Protein AF-A0A822ZPL6-F1 (afdb_monomer_lite)

Organism: Nelumbo nucifera (NCBI:txid4432)

pLDDT: mean 71.84, std 10.38, range [46.0, 88.81]

Radius of gyration: 18.75 Å; chains: 1; bounding box: 36×21×56 Å

Foldseek 3Di:
DEDEDDPPDDPVVVVVVCVVVVHHHDDQQDDDPNHGPDDDPCPPVNVVVLVVVLVVVLVVCVVPDDDPVVSVVVSVVSVVVSVVVVVVVDPDDVVVVVVVVVD

Secondary structure (DSSP, 8-state):
-EE---TTS-HHHHHHHHHHHT-EEPPTT-EETTEESS--S-HHHHHHHHHHHHHHHHHHHHTS---HHHHHHHHHHHHHHHHHHHHHHS---HHHHHHHTT-

Sequence (103 aa):
MSIFFSNNTHRRIRIRIASKFGVSFMKRGDKYLGGPLFLGRAKTVEWNYLVDRLKMRLSNWKKKTLSHVGRSVFITTTLQALPQYIMQTYLLLATICNELNNV

Structure (mmCIF, N/CA/C/O backbone):
data_AF-A0A822ZPL6-F1
#
_entry.id   AF-A0A822ZPL6-F1
#
loop_
_atom_site.group_PDB
_atom_site.id
_atom_site.type_symbol
_atom_site.label_atom_id
_atom_site.label_alt_id
_atom_site.label_comp_id
_atom_site.label_asym_id
_atom_site.label_entity_id
_atom_site.label_seq_id
_atom_site.pdbx_PDB_ins_code
_atom_site.Cartn_x
_atom_site.Cartn_y
_atom_site.Cartn_z
_atom_site.occupancy
_atom_site.B_iso_or_equiv
_atom_site.auth_seq_id
_atom_site.auth_comp_id
_atom_site.auth_asym_id
_atom_site.auth_atom_id
_atom_site.pdbx_PDB_model_num
ATOM 1 N N . MET A 1 1 ? -7.533 -1.392 -20.929 1.00 58.72 1 MET A N 1
ATOM 2 C CA . MET A 1 1 ? -6.598 -2.531 -20.868 1.00 58.72 1 MET A CA 1
ATOM 3 C C . MET A 1 1 ? -5.204 -2.009 -21.126 1.00 58.72 1 MET A C 1
ATOM 5 O O . MET A 1 1 ? -5.009 -1.328 -22.127 1.00 58.72 1 MET A O 1
ATOM 9 N N . SER A 1 2 ? -4.283 -2.274 -20.207 1.00 71.62 2 SER A N 1
ATOM 10 C CA . SER A 1 2 ? -2.954 -1.663 -20.197 1.00 71.62 2 SER A CA 1
ATOM 11 C C . SER A 1 2 ? -1.903 -2.760 -20.082 1.00 71.62 2 SER A C 1
ATOM 13 O O . SER A 1 2 ? -2.125 -3.737 -19.370 1.00 71.62 2 SER A O 1
ATOM 15 N N . ILE A 1 3 ? -0.773 -2.617 -20.773 1.00 78.88 3 ILE A N 1
ATOM 16 C CA . ILE A 1 3 ? 0.292 -3.627 -20.783 1.00 78.88 3 ILE A CA 1
ATOM 17 C C . ILE A 1 3 ? 1.567 -3.075 -20.144 1.00 78.88 3 ILE A C 1
ATOM 19 O O . ILE A 1 3 ? 1.934 -1.911 -20.342 1.00 78.88 3 ILE A O 1
ATOM 23 N N . PHE A 1 4 ? 2.259 -3.916 -19.382 1.00 79.12 4 PHE A N 1
ATOM 24 C CA . PHE A 1 4 ? 3.533 -3.575 -18.766 1.00 79.12 4 PHE A CA 1
ATOM 25 C C . PHE A 1 4 ? 4.673 -4.371 -19.388 1.00 79.12 4 PHE A C 1
ATOM 27 O O . PHE A 1 4 ? 4.542 -5.560 -19.666 1.00 79.12 4 PHE A O 1
ATOM 34 N N . PHE A 1 5 ? 5.814 -3.711 -19.570 1.00 79.19 5 PHE A N 1
ATOM 35 C CA . PHE A 1 5 ? 7.019 -4.322 -20.117 1.00 79.19 5 PHE A CA 1
ATOM 36 C C . PHE A 1 5 ? 8.185 -4.150 -19.148 1.00 79.19 5 PHE A C 1
ATOM 38 O O . PHE A 1 5 ? 8.445 -3.040 -18.674 1.00 79.19 5 PHE A O 1
ATOM 45 N N . SER A 1 6 ? 8.941 -5.229 -18.932 1.00 77.44 6 SER A N 1
ATOM 46 C CA . SER A 1 6 ? 10.210 -5.190 -18.197 1.00 77.44 6 SER A CA 1
ATOM 47 C C . SER A 1 6 ? 11.187 -4.200 -18.838 1.00 77.44 6 SER A C 1
ATOM 49 O O . SER A 1 6 ? 11.194 -4.035 -20.063 1.00 77.44 6 SER A O 1
ATOM 51 N N . ASN A 1 7 ? 12.049 -3.578 -18.022 1.00 72.25 7 ASN A N 1
ATOM 52 C CA . ASN A 1 7 ? 13.057 -2.612 -18.473 1.00 72.25 7 ASN A CA 1
ATOM 53 C C . ASN A 1 7 ? 13.964 -3.150 -19.582 1.00 72.25 7 ASN A C 1
ATOM 55 O O . ASN A 1 7 ? 14.385 -2.366 -20.425 1.00 72.25 7 ASN A O 1
ATOM 59 N N . ASN A 1 8 ? 14.181 -4.464 -19.627 1.00 80.75 8 ASN A N 1
ATOM 60 C CA . ASN A 1 8 ? 15.041 -5.107 -20.617 1.00 80.75 8 ASN A CA 1
ATOM 61 C C . ASN A 1 8 ? 14.413 -5.214 -22.025 1.00 80.75 8 ASN A C 1
ATOM 63 O O . ASN A 1 8 ? 15.048 -5.656 -22.974 1.00 80.75 8 ASN A O 1
ATOM 67 N N . THR A 1 9 ? 13.147 -4.824 -22.196 1.00 82.94 9 THR A N 1
ATOM 68 C CA . THR A 1 9 ? 12.473 -4.938 -23.499 1.00 82.94 9 THR A CA 1
ATOM 69 C C . THR A 1 9 ? 12.768 -3.709 -24.359 1.00 82.94 9 THR A C 1
ATOM 71 O O . THR A 1 9 ? 12.473 -2.586 -23.941 1.00 82.94 9 THR A O 1
ATOM 74 N N . HIS A 1 10 ? 13.281 -3.891 -25.579 1.00 83.25 10 HIS A N 1
ATOM 75 C CA . HIS A 1 10 ? 13.581 -2.782 -26.492 1.00 83.25 10 HIS A CA 1
ATOM 76 C C . HIS A 1 10 ? 12.306 -2.029 -26.920 1.00 83.25 10 HIS A C 1
ATOM 78 O O . HIS A 1 10 ? 11.277 -2.645 -27.211 1.00 83.25 10 HIS A O 1
ATOM 84 N N . ARG A 1 11 ? 12.359 -0.691 -27.008 1.00 83.44 11 ARG A N 1
ATOM 85 C CA . ARG A 1 11 ? 11.177 0.168 -27.262 1.00 83.44 11 ARG A CA 1
ATOM 86 C C . ARG A 1 11 ? 10.403 -0.220 -28.526 1.00 83.44 11 ARG A C 1
ATOM 88 O O . ARG A 1 11 ? 9.177 -0.226 -28.511 1.00 83.44 11 ARG A O 1
ATOM 95 N N . ARG A 1 12 ? 11.114 -0.610 -29.589 1.00 85.31 12 ARG A N 1
ATOM 96 C CA . ARG A 1 12 ? 10.513 -1.066 -30.858 1.00 85.31 12 ARG A CA 1
ATOM 97 C C . ARG A 1 12 ? 9.601 -2.286 -30.667 1.00 85.31 12 ARG A C 1
ATOM 99 O O . ARG A 1 12 ? 8.508 -2.324 -31.217 1.00 85.31 12 ARG A O 1
ATOM 106 N N . ILE A 1 13 ? 10.016 -3.244 -29.836 1.00 85.19 13 ILE A N 1
ATOM 107 C CA . ILE A 1 13 ? 9.241 -4.456 -29.536 1.00 85.19 13 ILE A CA 1
ATOM 108 C C . ILE A 1 13 ? 8.008 -4.102 -28.701 1.00 85.19 13 ILE A C 1
ATOM 110 O O . ILE A 1 13 ? 6.914 -4.577 -28.996 1.00 85.19 13 ILE A O 1
ATOM 114 N N . ARG A 1 14 ? 8.160 -3.210 -27.713 1.00 85.81 14 ARG A N 1
ATOM 115 C CA . ARG A 1 14 ? 7.043 -2.746 -26.874 1.00 85.81 14 ARG A CA 1
ATOM 116 C C . ARG A 1 14 ? 5.939 -2.090 -27.701 1.00 85.81 14 ARG A C 1
ATOM 118 O O . ARG A 1 14 ? 4.772 -2.407 -27.507 1.00 85.81 14 ARG A O 1
ATOM 125 N N . ILE A 1 15 ? 6.315 -1.217 -28.639 1.00 85.44 15 ILE A N 1
ATOM 126 C CA . ILE A 1 15 ? 5.370 -0.546 -29.545 1.00 85.44 15 ILE A CA 1
ATOM 127 C C . ILE A 1 15 ? 4.694 -1.564 -30.462 1.00 85.44 15 ILE A C 1
ATOM 129 O O . ILE A 1 15 ? 3.476 -1.538 -30.574 1.00 85.44 15 ILE A O 1
ATOM 133 N N . ARG A 1 16 ? 5.454 -2.499 -31.049 1.00 88.81 16 ARG A N 1
ATOM 134 C CA . ARG A 1 16 ? 4.901 -3.538 -31.934 1.00 88.81 16 ARG A CA 1
ATOM 135 C C . ARG A 1 16 ? 3.880 -4.433 -31.230 1.00 88.81 16 ARG A C 1
ATOM 137 O O . ARG A 1 16 ? 2.884 -4.824 -31.826 1.00 88.81 16 ARG A O 1
ATOM 144 N N . ILE A 1 17 ? 4.140 -4.790 -29.975 1.00 86.25 17 ILE A N 1
ATOM 145 C CA . ILE A 1 17 ? 3.222 -5.610 -29.178 1.00 86.25 17 ILE A CA 1
ATOM 146 C C . ILE A 1 17 ? 1.996 -4.778 -28.787 1.00 86.25 17 ILE A C 1
ATOM 148 O O . ILE A 1 17 ? 0.874 -5.222 -29.006 1.00 86.25 17 ILE A O 1
ATOM 152 N N . ALA A 1 18 ? 2.189 -3.557 -28.281 1.00 86.81 18 ALA A N 1
ATOM 153 C CA . ALA A 1 18 ? 1.087 -2.675 -27.902 1.00 86.81 18 ALA A CA 1
ATOM 154 C C . ALA A 1 18 ? 0.152 -2.365 -29.084 1.00 86.81 18 ALA A C 1
ATOM 156 O O . ALA A 1 18 ? -1.064 -2.415 -28.919 1.00 86.81 18 ALA A O 1
ATOM 157 N N . SER A 1 19 ? 0.701 -2.127 -30.283 1.00 85.94 19 SER A N 1
ATOM 158 C CA . SER A 1 19 ? -0.092 -1.878 -31.491 1.00 85.94 19 SER A CA 1
ATOM 159 C C . SER A 1 19 ? -0.847 -3.119 -31.961 1.00 85.94 19 SER A C 1
ATOM 161 O O . SER A 1 19 ? -1.996 -3.003 -32.370 1.00 85.94 19 SER A O 1
ATOM 163 N N . LYS A 1 20 ? -0.245 -4.312 -31.856 1.00 88.06 20 LYS A N 1
ATOM 164 C CA . LYS A 1 20 ? -0.902 -5.577 -32.223 1.00 88.06 20 LYS A CA 1
ATOM 165 C C . LYS A 1 20 ? -2.083 -5.912 -31.307 1.00 88.06 20 LYS A C 1
ATOM 167 O O . LYS A 1 20 ? -3.056 -6.493 -31.768 1.00 88.06 20 LYS A O 1
ATOM 172 N N . PHE A 1 21 ? -1.991 -5.551 -30.028 1.00 83.75 21 PHE A N 1
AT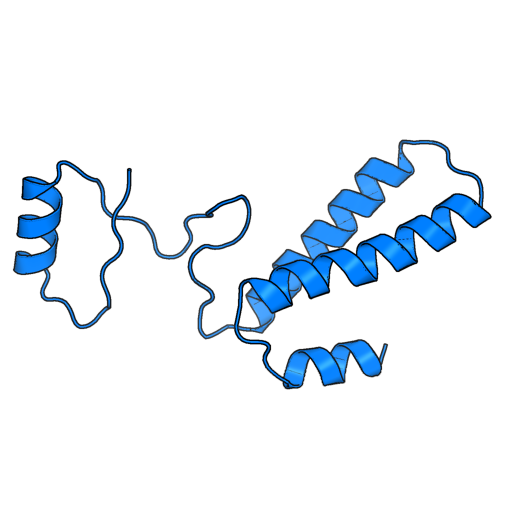OM 173 C CA . PHE A 1 21 ? -3.049 -5.789 -29.042 1.00 83.75 21 PHE A CA 1
ATOM 174 C C . PHE A 1 21 ? -3.996 -4.591 -28.844 1.00 83.75 21 PHE A C 1
ATOM 176 O O . PHE A 1 21 ? -4.989 -4.731 -28.139 1.00 83.75 21 PHE A O 1
ATOM 183 N N . GLY A 1 22 ? -3.715 -3.425 -29.438 1.00 82.81 22 GLY A N 1
ATOM 184 C CA . GLY A 1 22 ? -4.539 -2.217 -29.291 1.00 82.81 22 GLY A CA 1
ATOM 185 C C . GLY A 1 22 ? -4.595 -1.663 -27.860 1.00 82.81 22 GLY A C 1
ATOM 186 O O . GLY A 1 22 ? -5.586 -1.049 -27.472 1.00 82.81 22 GLY A O 1
ATOM 187 N N . VAL A 1 23 ? -3.559 -1.901 -27.050 1.00 84.38 23 VAL A N 1
ATOM 188 C CA . VAL A 1 23 ? -3.528 -1.559 -25.615 1.00 84.38 23 VAL A CA 1
ATOM 189 C C . VAL A 1 23 ? -2.553 -0.425 -25.313 1.00 84.38 23 VAL A C 1
ATOM 191 O O . VAL A 1 23 ? -1.517 -0.280 -25.963 1.00 84.38 23 VAL A O 1
ATOM 194 N N . SER A 1 24 ? -2.859 0.371 -24.289 1.00 79.75 24 SER A N 1
ATOM 195 C CA . SER A 1 24 ? -1.989 1.456 -23.831 1.00 79.75 24 SER A CA 1
ATOM 196 C C . SER A 1 24 ? -0.874 0.951 -22.906 1.00 79.75 24 SER A C 1
ATOM 198 O O . SER A 1 24 ? -0.960 -0.117 -22.294 1.00 79.75 24 SER A O 1
ATOM 200 N N . PHE A 1 25 ? 0.211 1.722 -22.798 1.00 76.69 25 PHE A N 1
ATOM 201 C CA . PHE A 1 25 ? 1.291 1.415 -21.861 1.00 76.69 25 PHE A CA 1
ATOM 202 C C . PHE A 1 25 ? 0.859 1.711 -20.428 1.00 76.69 25 PHE A C 1
ATOM 204 O O . PHE A 1 25 ? 0.406 2.816 -20.128 1.00 76.69 25 PHE A O 1
ATOM 211 N N . MET A 1 26 ? 1.059 0.740 -19.542 1.00 72.12 26 MET A N 1
ATOM 212 C CA . MET A 1 26 ? 0.790 0.906 -18.121 1.00 72.12 26 MET A CA 1
ATOM 213 C C . MET A 1 26 ? 1.929 1.676 -17.442 1.00 72.12 26 MET A C 1
ATOM 215 O O . MET A 1 26 ? 3.112 1.398 -17.684 1.00 72.12 26 MET A O 1
ATOM 219 N N . LYS A 1 27 ? 1.592 2.656 -16.598 1.00 68.69 27 LYS A N 1
ATOM 220 C CA . LYS A 1 27 ? 2.587 3.417 -15.833 1.00 68.69 27 LYS A CA 1
ATOM 221 C C . LYS A 1 27 ? 3.053 2.588 -14.637 1.00 68.69 27 LYS A C 1
ATOM 223 O O . LYS A 1 27 ? 2.312 1.793 -14.067 1.00 68.69 27 LYS A O 1
ATOM 228 N N . ARG A 1 28 ? 4.298 2.815 -14.210 1.00 60.66 28 ARG A N 1
ATOM 229 C CA . ARG A 1 28 ? 4.962 2.077 -13.117 1.00 60.66 28 ARG A CA 1
ATOM 230 C C . ARG A 1 28 ? 4.327 2.307 -11.723 1.00 60.66 28 ARG A C 1
ATOM 232 O O . ARG A 1 28 ? 4.834 1.775 -10.749 1.00 60.66 28 ARG A O 1
ATOM 239 N N . GLY A 1 29 ? 3.241 3.082 -11.631 1.00 61.06 29 GLY A N 1
ATOM 240 C CA . GLY A 1 29 ? 2.471 3.347 -10.409 1.00 61.06 29 GLY A CA 1
ATOM 241 C C . GLY A 1 29 ? 0.968 3.086 -10.552 1.00 61.06 29 GLY A C 1
ATOM 242 O O . GLY A 1 29 ? 0.194 3.527 -9.703 1.00 61.06 29 GLY A O 1
ATOM 243 N N . ASP A 1 30 ? 0.541 2.408 -11.620 1.00 64.12 30 ASP A N 1
ATOM 244 C CA . ASP A 1 30 ? -0.871 2.084 -11.799 1.00 64.12 30 ASP A CA 1
ATOM 245 C C . ASP A 1 30 ? -1.316 1.043 -10.761 1.00 64.12 30 ASP A C 1
ATOM 247 O O . ASP A 1 30 ? -0.607 0.082 -10.439 1.00 64.12 30 ASP A O 1
ATOM 251 N N . LYS A 1 31 ? -2.503 1.277 -10.197 1.00 63.00 31 LYS A N 1
ATOM 252 C CA . LYS A 1 31 ? -3.094 0.425 -9.167 1.00 63.00 31 LYS A CA 1
ATOM 253 C C . LYS A 1 31 ? -3.903 -0.690 -9.817 1.00 63.00 31 LYS A C 1
ATOM 255 O O . LYS A 1 31 ? -4.707 -0.427 -10.708 1.00 63.00 31 LYS A O 1
ATOM 260 N N . TYR A 1 32 ? -3.759 -1.907 -9.315 1.00 65.62 32 TYR A N 1
ATOM 261 C CA . TYR A 1 32 ? -4.603 -3.043 -9.664 1.00 65.62 32 TYR A CA 1
ATOM 262 C C . TYR A 1 32 ? -5.316 -3.563 -8.427 1.00 65.62 32 TYR A C 1
ATOM 264 O O . TYR A 1 32 ? -4.717 -3.684 -7.359 1.00 65.62 32 TYR A O 1
ATOM 272 N N . LEU A 1 33 ? -6.628 -3.787 -8.552 1.00 63.69 33 LEU A N 1
ATOM 273 C CA . LEU A 1 33 ? -7.502 -4.193 -7.441 1.00 63.69 33 LEU A CA 1
ATOM 274 C C . LEU A 1 33 ? -7.353 -3.291 -6.194 1.00 63.69 33 LEU A C 1
ATOM 276 O O . LEU A 1 33 ? -7.462 -3.720 -5.047 1.00 63.69 33 LEU A O 1
ATOM 280 N N . GLY A 1 34 ? -7.080 -2.003 -6.423 1.00 61.84 34 GLY A N 1
ATOM 281 C CA . GLY A 1 34 ? -6.937 -0.989 -5.383 1.00 61.84 34 GLY A CA 1
ATOM 282 C C . GLY A 1 34 ? -5.559 -0.892 -4.721 1.00 61.84 34 GLY A C 1
ATOM 283 O O . GLY A 1 34 ? -5.369 0.080 -3.992 1.00 61.84 34 GLY A O 1
ATOM 284 N N . GLY A 1 35 ? -4.615 -1.807 -4.978 1.00 63.47 35 GLY A N 1
ATOM 285 C CA . GLY A 1 35 ? -3.214 -1.751 -4.517 1.00 63.47 35 GLY A CA 1
ATOM 286 C C . GLY A 1 35 ? -2.231 -1.425 -5.654 1.00 63.47 35 GLY A C 1
ATOM 287 O O . GLY A 1 35 ? -2.621 -1.512 -6.815 1.00 63.47 35 GLY A O 1
ATOM 288 N N . PRO A 1 36 ? -0.986 -0.999 -5.377 1.00 64.31 36 PRO A N 1
ATOM 289 C CA . PRO A 1 36 ? 0.017 -0.787 -6.429 1.00 64.31 36 PRO A CA 1
ATOM 290 C C . PRO A 1 36 ? 0.302 -2.106 -7.170 1.00 64.31 36 PRO A C 1
ATOM 292 O O . PRO A 1 36 ? 0.631 -3.089 -6.520 1.00 64.31 36 PRO A O 1
ATOM 295 N N . LEU A 1 37 ? 0.172 -2.149 -8.508 1.00 65.62 37 LEU A N 1
ATOM 296 C CA . LEU A 1 37 ? 0.402 -3.395 -9.267 1.00 65.62 37 LEU A CA 1
ATOM 297 C C . LEU A 1 37 ? 1.888 -3.791 -9.281 1.00 65.62 37 LEU A C 1
ATOM 299 O O . LEU A 1 37 ? 2.219 -4.972 -9.333 1.00 65.62 37 LEU A O 1
ATOM 303 N N . PHE A 1 38 ? 2.783 -2.804 -9.216 1.00 62.78 38 PHE A N 1
ATOM 304 C CA . PHE A 1 38 ? 4.216 -3.023 -9.069 1.00 62.78 38 PHE A CA 1
ATOM 305 C C . PHE A 1 38 ? 4.662 -2.523 -7.707 1.00 62.78 38 PHE A C 1
ATOM 307 O O . PHE A 1 38 ? 4.637 -1.318 -7.453 1.00 62.78 38 PHE A O 1
ATOM 314 N N . LEU A 1 39 ? 5.112 -3.448 -6.867 1.00 58.62 39 LEU A N 1
ATOM 315 C CA . LEU A 1 39 ? 5.938 -3.101 -5.722 1.00 58.62 39 LEU A CA 1
ATOM 316 C C . LEU A 1 39 ? 7.342 -2.809 -6.258 1.00 58.62 39 LEU A C 1
ATOM 318 O O . LEU A 1 39 ? 7.924 -3.587 -7.023 1.00 58.62 39 LEU A O 1
ATOM 322 N N . GLY A 1 40 ? 7.833 -1.613 -5.967 1.00 59.16 40 GLY A N 1
ATOM 323 C CA . GLY A 1 40 ? 9.172 -1.193 -6.337 1.00 59.16 40 GLY A CA 1
ATOM 324 C C . GLY A 1 40 ? 10.216 -1.810 -5.407 1.00 59.16 40 GLY A C 1
ATOM 325 O O . GLY A 1 40 ? 9.937 -2.619 -4.535 1.00 59.16 40 GLY A O 1
ATOM 326 N N . ARG A 1 41 ? 11.472 -1.376 -5.544 1.00 52.88 41 ARG A N 1
ATOM 327 C CA . ARG A 1 41 ? 12.520 -1.706 -4.556 1.00 52.88 41 ARG A CA 1
ATOM 328 C C . ARG A 1 41 ? 12.359 -0.927 -3.238 1.00 52.88 41 ARG A C 1
ATOM 330 O O . ARG A 1 41 ? 13.065 -1.212 -2.275 1.00 52.88 41 ARG A O 1
ATOM 337 N N . ALA A 1 42 ? 11.465 0.064 -3.202 1.00 55.06 42 ALA A N 1
ATOM 338 C CA . ALA A 1 42 ? 11.269 0.985 -2.087 1.00 55.06 42 ALA A CA 1
ATOM 339 C C . ALA A 1 42 ? 10.173 0.481 -1.133 1.00 55.06 42 ALA A C 1
ATOM 341 O O . ALA A 1 42 ? 9.051 0.984 -1.113 1.00 55.06 42 ALA A O 1
ATOM 342 N N . LYS A 1 43 ? 10.561 -0.493 -0.309 1.00 58.34 43 LYS A N 1
ATOM 343 C CA . LYS A 1 43 ? 9.752 -1.163 0.726 1.00 58.34 43 LYS A CA 1
ATOM 344 C C . LYS A 1 43 ? 9.056 -0.183 1.690 1.00 58.34 43 LYS A C 1
ATOM 346 O O . LYS A 1 43 ? 7.976 -0.454 2.196 1.00 58.34 43 LYS A O 1
ATOM 351 N N . THR A 1 44 ? 9.658 0.985 1.917 1.00 58.03 44 THR A N 1
ATOM 352 C CA . THR A 1 44 ? 9.155 2.040 2.814 1.00 58.03 44 THR A CA 1
ATOM 353 C C . THR A 1 44 ? 7.966 2.820 2.250 1.00 58.03 44 THR A C 1
ATOM 355 O O . THR A 1 44 ? 7.064 3.189 2.999 1.00 58.03 44 THR A O 1
ATOM 358 N N . VAL A 1 45 ? 7.910 3.053 0.934 1.00 62.00 45 VAL A N 1
ATOM 359 C CA . VAL A 1 45 ? 6.767 3.742 0.296 1.00 62.00 45 VAL A CA 1
ATOM 360 C C . VAL A 1 45 ? 5.518 2.859 0.335 1.00 62.00 45 VAL A C 1
ATOM 362 O O . VAL A 1 45 ? 4.398 3.341 0.502 1.00 62.00 45 VAL A O 1
ATOM 365 N N . GLU A 1 46 ? 5.722 1.551 0.233 1.00 63.88 46 GLU A N 1
ATOM 366 C CA . GLU A 1 46 ? 4.667 0.540 0.292 1.00 63.88 46 GLU A CA 1
ATOM 367 C C . GLU A 1 46 ? 4.105 0.387 1.707 1.00 63.88 46 GLU A C 1
ATOM 369 O O . GLU A 1 46 ? 2.888 0.281 1.874 1.00 63.88 46 GLU A O 1
ATOM 374 N N . TRP A 1 47 ? 4.967 0.475 2.726 1.00 67.38 47 TRP A N 1
ATOM 375 C CA . TRP A 1 47 ? 4.539 0.523 4.123 1.00 67.38 47 TRP A CA 1
ATOM 376 C C . TRP A 1 47 ? 3.681 1.755 4.424 1.00 67.38 47 TRP A C 1
ATOM 378 O O . TRP A 1 47 ? 2.598 1.630 4.994 1.00 67.38 47 TRP A O 1
ATOM 388 N N . ASN A 1 48 ? 4.100 2.938 3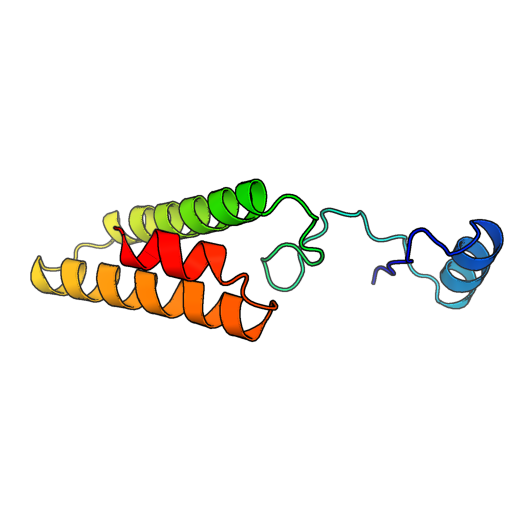.969 1.00 70.44 48 ASN A N 1
ATOM 389 C CA . ASN A 1 48 ? 3.313 4.158 4.163 1.00 70.44 48 ASN A CA 1
ATOM 390 C C . ASN A 1 48 ? 1.925 4.049 3.516 1.00 70.44 48 ASN A C 1
ATOM 392 O O . ASN A 1 48 ? 0.926 4.417 4.132 1.00 70.44 48 ASN A O 1
ATOM 396 N N . TYR A 1 49 ? 1.835 3.444 2.327 1.00 73.75 49 TYR A N 1
ATOM 397 C CA . TYR A 1 49 ? 0.549 3.164 1.686 1.00 73.75 49 TYR A CA 1
ATOM 398 C C . TYR A 1 49 ? -0.349 2.236 2.532 1.00 73.75 49 TYR A C 1
ATOM 400 O O . TYR A 1 49 ? -1.563 2.461 2.615 1.00 73.75 49 TYR A O 1
ATOM 408 N N . LEU A 1 50 ? 0.220 1.212 3.180 1.00 72.12 50 LEU A N 1
ATOM 409 C CA . LEU A 1 50 ? -0.521 0.332 4.091 1.00 72.12 50 LEU A CA 1
ATOM 410 C C . LEU A 1 50 ? -1.033 1.096 5.317 1.00 72.12 50 LEU A C 1
ATOM 412 O O . LEU A 1 50 ? -2.221 1.017 5.646 1.00 72.12 50 LEU A O 1
ATOM 416 N N . VAL A 1 51 ? -0.146 1.837 5.980 1.00 74.81 51 VAL A N 1
ATOM 417 C CA . VAL A 1 51 ? -0.469 2.621 7.177 1.00 74.81 51 VAL A CA 1
ATOM 418 C C . VAL A 1 51 ? -1.564 3.641 6.866 1.00 74.81 51 VAL A C 1
ATOM 420 O O . VAL A 1 51 ? -2.512 3.789 7.640 1.00 74.81 51 VAL A O 1
ATOM 423 N N . ASP A 1 52 ? -1.509 4.285 5.703 1.00 80.94 52 ASP A N 1
ATOM 424 C CA . ASP A 1 52 ? -2.536 5.230 5.269 1.00 80.94 52 ASP A CA 1
ATOM 425 C C . ASP A 1 52 ? -3.880 4.544 4.986 1.00 80.94 52 ASP A C 1
ATOM 427 O O . ASP A 1 52 ? -4.938 5.069 5.350 1.00 80.94 52 ASP A O 1
ATOM 431 N N . ARG A 1 53 ? -3.876 3.335 4.408 1.00 77.62 53 ARG A N 1
ATOM 432 C CA . ARG A 1 53 ? -5.097 2.525 4.221 1.00 77.62 53 ARG A CA 1
ATOM 433 C C . ARG A 1 53 ? -5.715 2.117 5.556 1.00 77.62 53 ARG A C 1
ATOM 435 O O . ARG A 1 53 ? -6.939 2.197 5.694 1.00 77.62 53 ARG A O 1
ATOM 442 N N . LEU A 1 54 ? -4.897 1.726 6.531 1.00 76.88 54 LEU A N 1
ATOM 443 C CA . LEU A 1 54 ? -5.337 1.427 7.897 1.00 76.88 54 LEU A CA 1
ATOM 444 C C . LEU A 1 54 ? -5.964 2.661 8.550 1.00 76.88 54 LEU A C 1
ATOM 446 O O . LEU A 1 54 ? -7.108 2.600 9.002 1.00 76.88 54 LEU A O 1
ATOM 450 N N . LYS A 1 55 ? -5.276 3.806 8.513 1.00 78.88 55 LYS A N 1
ATOM 451 C CA . LYS A 1 55 ? -5.786 5.079 9.045 1.00 78.88 55 LYS A CA 1
ATOM 452 C C . LYS A 1 55 ? -7.099 5.495 8.389 1.00 78.88 55 LYS A C 1
ATOM 454 O O . LYS A 1 55 ? -8.011 5.929 9.086 1.00 78.88 55 LYS A O 1
ATOM 459 N N . MET A 1 56 ? -7.234 5.326 7.074 1.00 82.62 56 MET A N 1
ATOM 460 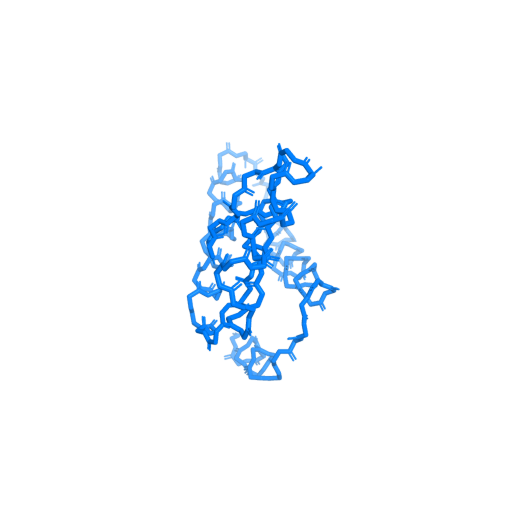C CA . MET A 1 56 ? -8.467 5.637 6.345 1.00 82.62 56 MET A CA 1
ATOM 461 C C . MET A 1 56 ? -9.623 4.705 6.729 1.00 82.62 56 MET A C 1
ATOM 463 O O . MET A 1 56 ? -10.763 5.150 6.866 1.00 82.62 56 MET A O 1
ATOM 467 N N . ARG A 1 57 ? -9.357 3.407 6.928 1.00 78.44 57 ARG A N 1
ATOM 468 C CA . ARG A 1 57 ? -10.369 2.475 7.445 1.00 78.44 57 ARG A CA 1
ATOM 469 C C . ARG A 1 57 ? -10.774 2.888 8.858 1.00 78.44 57 ARG A C 1
ATOM 471 O O . ARG A 1 57 ? -11.958 3.091 9.097 1.00 78.44 57 ARG A O 1
ATOM 478 N N . LEU A 1 58 ? -9.821 3.122 9.754 1.00 77.44 58 LEU A N 1
ATOM 479 C CA . LEU A 1 58 ? -10.099 3.553 11.125 1.00 77.44 58 LEU A CA 1
ATOM 480 C C . LEU A 1 58 ? -10.860 4.888 11.185 1.00 77.44 58 LEU A C 1
ATOM 482 O O . LEU A 1 58 ? -11.799 5.015 11.968 1.00 77.44 58 LEU A O 1
ATOM 486 N N . SER A 1 59 ? -10.529 5.865 10.335 1.00 78.94 59 SER A N 1
ATOM 487 C CA . SER A 1 59 ? -11.212 7.167 10.302 1.00 78.94 59 SER A CA 1
ATOM 488 C C . SER A 1 59 ? -12.642 7.070 9.766 1.00 78.94 59 SER A C 1
ATOM 490 O O . SER A 1 59 ? -13.550 7.686 10.328 1.00 78.94 59 SER A O 1
ATOM 492 N N . ASN A 1 60 ? -12.875 6.247 8.739 1.00 77.62 60 ASN A N 1
ATOM 493 C CA . ASN A 1 60 ? -14.218 5.955 8.236 1.00 77.62 60 ASN A CA 1
ATOM 494 C C . ASN A 1 60 ? -15.067 5.206 9.269 1.00 77.62 60 ASN A C 1
ATOM 496 O O . ASN A 1 60 ? -16.280 5.399 9.323 1.00 77.62 60 ASN A O 1
ATOM 500 N N . TRP A 1 61 ? -14.437 4.387 10.111 1.00 71.31 61 TRP A N 1
ATOM 501 C CA . TRP A 1 61 ? -15.114 3.655 11.177 1.00 71.31 61 TRP A CA 1
ATOM 502 C C . TRP A 1 61 ? -15.338 4.479 12.441 1.00 71.31 61 TRP A C 1
ATOM 504 O O . TRP A 1 61 ? -16.370 4.300 13.071 1.00 71.31 61 TRP A O 1
ATOM 514 N N . LYS A 1 62 ? -14.479 5.452 12.772 1.00 66.06 62 LYS A N 1
ATOM 515 C CA . LYS A 1 62 ? -14.720 6.410 13.870 1.00 66.06 62 LYS A CA 1
ATOM 516 C C . LYS A 1 62 ? -16.033 7.191 13.690 1.00 66.06 62 LYS A C 1
ATOM 518 O O . LYS A 1 62 ? -16.622 7.626 14.673 1.00 66.06 62 LYS A O 1
ATOM 523 N N . LYS A 1 63 ? -16.505 7.337 12.446 1.00 65.69 63 LYS A N 1
ATOM 524 C CA . LYS A 1 63 ? -17.805 7.944 12.108 1.00 65.69 63 LYS A CA 1
ATOM 525 C C . LYS A 1 63 ? -19.007 7.030 12.398 1.00 65.69 63 LYS A C 1
ATOM 527 O O . LYS A 1 63 ? -20.128 7.521 12.437 1.00 65.69 63 LYS A O 1
ATOM 532 N N . LYS A 1 64 ? -18.793 5.724 12.601 1.00 66.06 64 LYS A N 1
ATOM 533 C CA . LYS A 1 64 ? -19.812 4.751 13.017 1.00 66.06 64 LYS A CA 1
ATOM 534 C C . LYS A 1 64 ? -19.639 4.476 14.513 1.00 66.06 64 LYS A C 1
ATOM 536 O O . LYS A 1 64 ? -18.573 4.072 14.967 1.00 66.06 64 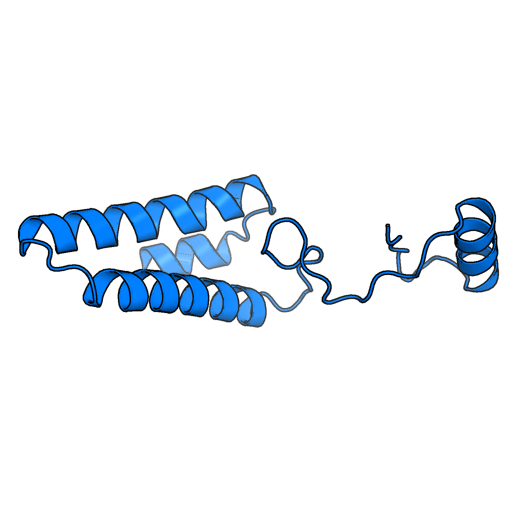LYS A O 1
ATOM 541 N N . THR A 1 65 ? -20.668 4.724 15.309 1.00 68.25 65 THR A N 1
ATOM 542 C CA . THR A 1 65 ? -20.616 4.570 16.767 1.00 68.25 65 THR A CA 1
ATOM 543 C C . THR A 1 65 ? -20.560 3.086 17.161 1.00 68.25 65 THR A C 1
ATOM 545 O O . THR A 1 65 ? -21.576 2.404 17.187 1.00 68.25 65 THR A O 1
ATOM 548 N N . LEU A 1 66 ? -19.365 2.567 17.477 1.00 70.06 66 LEU A N 1
ATOM 549 C CA . LEU A 1 66 ? -19.187 1.248 18.109 1.00 70.06 66 LEU A CA 1
ATOM 550 C C . LEU A 1 66 ? -18.971 1.367 19.620 1.00 70.06 66 LEU A C 1
ATOM 552 O O . LEU A 1 66 ? -18.357 2.327 20.111 1.00 70.06 66 LEU A O 1
ATOM 556 N N . SER A 1 67 ? -19.403 0.327 20.339 1.00 82.69 67 SER A N 1
ATOM 557 C CA . SER A 1 67 ? -19.042 0.096 21.739 1.00 82.69 67 SER A CA 1
ATOM 558 C C . SER A 1 67 ? -17.520 -0.008 21.907 1.00 82.69 67 SER A C 1
ATOM 560 O O . SER A 1 67 ? -16.790 -0.292 20.954 1.00 82.69 67 SER A O 1
ATOM 562 N N . HIS A 1 68 ? -17.020 0.235 23.120 1.00 79.25 68 HIS A N 1
ATOM 563 C CA . HIS A 1 68 ? -15.583 0.195 23.415 1.00 79.25 68 HIS A CA 1
ATOM 564 C C . HIS A 1 68 ? -14.946 -1.153 23.024 1.00 79.25 68 HIS A C 1
ATOM 566 O O . HIS A 1 68 ? -13.930 -1.186 22.331 1.00 79.25 68 HIS A O 1
ATOM 572 N N . VAL A 1 69 ? -15.616 -2.258 23.365 1.00 84.62 69 VAL A N 1
ATOM 573 C CA . VAL A 1 69 ? -15.203 -3.624 23.003 1.00 84.62 69 VAL A CA 1
ATOM 574 C C . VAL A 1 69 ? -15.213 -3.825 21.486 1.00 84.62 69 VAL A C 1
ATOM 576 O O . VAL A 1 69 ? -14.242 -4.324 20.923 1.00 84.62 69 VAL A O 1
ATOM 579 N N . GLY A 1 70 ? -16.265 -3.362 20.802 1.00 81.94 70 GLY A N 1
ATOM 580 C CA . GLY A 1 70 ? -16.369 -3.466 19.347 1.00 81.94 70 GLY A CA 1
ATOM 581 C C . GLY A 1 70 ? -15.255 -2.720 18.608 1.00 81.94 70 GLY A C 1
ATOM 582 O O . GLY A 1 70 ? -14.775 -3.199 17.584 1.00 81.94 70 GLY A O 1
ATOM 583 N N . ARG A 1 71 ? -14.782 -1.585 19.143 1.00 81.06 71 ARG A N 1
ATOM 584 C CA . ARG A 1 71 ? -13.628 -0.862 18.579 1.00 81.06 71 ARG A CA 1
ATOM 585 C C . ARG A 1 71 ? -12.327 -1.642 18.733 1.00 81.06 71 ARG A C 1
ATOM 587 O O . ARG A 1 71 ? -11.566 -1.699 17.774 1.00 81.06 71 ARG A O 1
ATOM 594 N N . SER A 1 72 ? -12.084 -2.236 19.902 1.00 83.06 72 SER A N 1
ATOM 595 C CA . SER A 1 72 ? -10.871 -3.026 20.157 1.00 83.06 72 SER A CA 1
ATOM 596 C C . SER A 1 72 ? -10.775 -4.220 19.203 1.00 83.06 72 SER A C 1
ATOM 598 O O . SER A 1 72 ? -9.784 -4.367 18.489 1.00 83.06 72 SER A O 1
ATOM 600 N N . VAL A 1 73 ? -11.862 -4.989 19.084 1.00 86.56 73 VAL A N 1
ATOM 601 C CA . VAL A 1 73 ? -11.950 -6.132 18.159 1.00 86.56 73 VAL A CA 1
ATOM 602 C C . VAL A 1 73 ? -11.817 -5.687 16.701 1.00 86.56 73 VAL A C 1
ATOM 604 O O . VAL A 1 73 ? -11.160 -6.341 15.894 1.00 86.56 73 VAL A O 1
ATOM 607 N N . PHE A 1 74 ? -12.413 -4.555 16.332 1.00 81.06 74 PHE A N 1
ATOM 608 C CA . PHE A 1 74 ? -12.295 -4.039 14.972 1.00 81.06 74 PHE A CA 1
ATOM 609 C C . PHE A 1 74 ? -10.853 -3.642 14.619 1.00 81.06 74 PHE A C 1
ATOM 611 O O . PHE A 1 74 ? -10.376 -3.945 13.525 1.00 81.06 74 PHE A O 1
ATOM 618 N N . ILE A 1 75 ? -10.140 -2.990 15.542 1.00 81.50 75 ILE A N 1
ATOM 619 C CA . ILE A 1 75 ? -8.739 -2.600 15.347 1.00 81.50 75 ILE A CA 1
ATOM 620 C C . ILE A 1 75 ? -7.866 -3.844 15.173 1.00 81.50 75 ILE A C 1
ATOM 622 O O . ILE A 1 75 ? -7.128 -3.924 14.194 1.00 81.50 75 ILE A O 1
ATOM 626 N N . THR A 1 76 ? -7.983 -4.837 16.056 1.00 82.25 76 THR A N 1
ATOM 627 C CA . THR A 1 76 ? -7.167 -6.059 15.978 1.00 82.25 76 THR A CA 1
ATOM 628 C C . THR A 1 76 ? -7.446 -6.857 14.707 1.00 82.25 76 THR A C 1
ATOM 630 O O . THR A 1 76 ? -6.515 -7.236 13.999 1.00 82.25 76 THR A O 1
ATOM 633 N N . THR A 1 77 ? -8.717 -7.038 14.347 1.00 85.12 77 THR A N 1
ATOM 634 C CA . THR A 1 77 ? -9.095 -7.783 13.133 1.00 85.12 77 THR A CA 1
ATOM 635 C C . THR A 1 77 ? -8.655 -7.080 11.849 1.00 85.12 77 THR A C 1
ATOM 637 O O . THR A 1 77 ? -8.155 -7.731 10.932 1.00 85.12 77 THR A O 1
ATOM 640 N N . THR A 1 78 ? -8.777 -5.750 11.765 1.00 80.25 78 THR A N 1
ATOM 641 C CA . THR A 1 78 ? -8.299 -4.998 10.592 1.00 80.25 78 THR A CA 1
ATOM 642 C C . THR A 1 78 ? -6.779 -4.939 10.503 1.00 80.25 78 THR A C 1
ATOM 644 O O . THR A 1 78 ? -6.251 -5.034 9.392 1.00 80.25 78 THR A O 1
ATOM 647 N N . LEU A 1 79 ? -6.079 -4.846 11.637 1.00 77.69 79 LEU A N 1
ATOM 648 C CA . LEU A 1 79 ? -4.618 -4.937 11.697 1.00 77.69 79 LEU A CA 1
ATOM 649 C C . LEU A 1 79 ? -4.094 -6.312 11.283 1.00 77.69 79 LEU A C 1
ATOM 651 O O . LEU A 1 79 ? -2.997 -6.374 10.751 1.00 77.69 79 LEU A O 1
ATOM 655 N N . GLN A 1 80 ? -4.852 -7.391 11.476 1.00 78.06 80 GLN A N 1
ATOM 656 C CA . GLN A 1 80 ? -4.450 -8.737 11.048 1.00 78.06 80 GLN A CA 1
ATOM 657 C C . GLN A 1 80 ? -4.801 -9.014 9.579 1.00 78.06 80 GLN A C 1
ATOM 659 O O . GLN A 1 80 ? -3.961 -9.485 8.810 1.00 78.06 80 GLN A O 1
ATOM 664 N N . ALA A 1 81 ? -6.021 -8.674 9.154 1.00 80.69 81 ALA A N 1
ATOM 665 C CA . ALA A 1 81 ? -6.507 -9.004 7.815 1.00 80.69 81 ALA A CA 1
ATOM 666 C C . ALA A 1 81 ? -5.773 -8.245 6.693 1.00 80.69 81 ALA A C 1
ATOM 668 O O . ALA A 1 81 ? -5.565 -8.786 5.605 1.00 80.69 81 ALA A O 1
ATOM 669 N N . LEU A 1 82 ? -5.380 -6.987 6.931 1.00 74.50 82 LEU A N 1
ATOM 670 C CA . LEU A 1 82 ? -4.733 -6.151 5.912 1.00 74.50 82 LEU A CA 1
ATOM 671 C C . LEU A 1 82 ? -3.314 -6.617 5.550 1.00 74.50 82 LEU A C 1
ATOM 673 O O . LEU A 1 82 ? -3.053 -6.782 4.355 1.00 74.50 82 LEU A O 1
ATOM 677 N N . PRO A 1 83 ? -2.415 -6.871 6.519 1.00 69.62 83 PRO A N 1
ATOM 678 C CA . PRO A 1 83 ? -1.146 -7.527 6.253 1.00 69.62 83 PRO A CA 1
ATOM 679 C C . PRO A 1 83 ? -1.367 -8.884 5.597 1.00 69.62 83 PRO A C 1
ATOM 681 O O . PRO A 1 83 ? -0.831 -9.093 4.520 1.00 69.62 83 PRO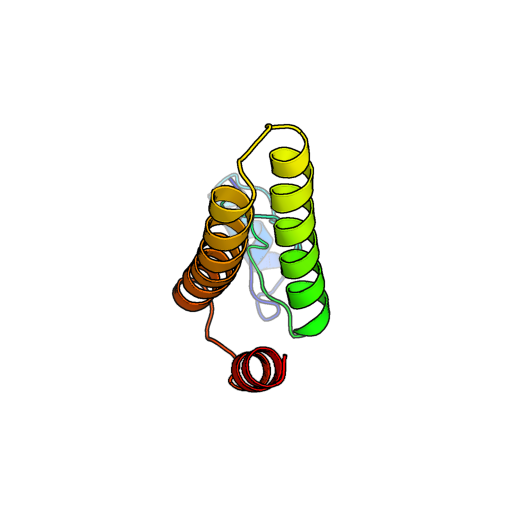 A O 1
ATOM 684 N N . GLN A 1 84 ? -2.228 -9.750 6.143 1.00 74.81 84 GLN A N 1
ATOM 685 C CA . GLN A 1 84 ? -2.454 -11.097 5.602 1.00 74.81 84 GLN A CA 1
ATOM 686 C C . GLN A 1 84 ? -2.838 -11.097 4.109 1.00 74.81 84 GLN A C 1
ATOM 688 O O . GLN A 1 84 ? -2.318 -11.899 3.337 1.00 74.81 84 GLN A O 1
ATOM 693 N N . TYR A 1 85 ? -3.680 -10.159 3.669 1.00 72.88 85 TYR A N 1
ATOM 694 C CA . TYR A 1 85 ? -4.019 -9.992 2.251 1.00 72.88 85 TYR A CA 1
ATOM 695 C C . TYR A 1 85 ? -2.808 -9.604 1.378 1.00 72.88 85 TYR A C 1
ATOM 697 O O . TYR A 1 85 ? -2.638 -10.086 0.256 1.00 72.88 85 TYR A O 1
ATOM 705 N N . ILE 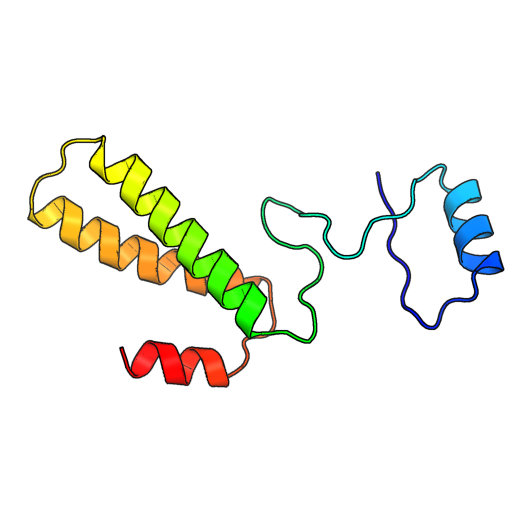A 1 86 ? -1.938 -8.736 1.887 1.00 66.88 86 ILE A N 1
ATOM 706 C CA . ILE A 1 86 ? -0.723 -8.302 1.182 1.00 66.88 86 ILE A CA 1
ATOM 707 C C . ILE A 1 86 ? 0.326 -9.408 1.168 1.00 66.88 86 ILE A C 1
ATOM 709 O O . ILE A 1 86 ? 0.968 -9.626 0.148 1.00 66.88 86 ILE A O 1
ATOM 713 N N . MET A 1 87 ? 0.432 -10.169 2.251 1.00 68.19 87 MET A N 1
ATOM 714 C CA . MET A 1 87 ? 1.297 -11.342 2.348 1.00 68.19 87 MET A CA 1
ATOM 715 C C . MET A 1 87 ? 0.930 -12.421 1.317 1.00 68.19 87 MET A C 1
ATOM 717 O O . MET A 1 87 ? 1.807 -13.113 0.814 1.00 68.19 87 MET A O 1
ATOM 721 N N . GLN A 1 88 ? -0.356 -12.553 0.972 1.00 67.06 88 GLN A N 1
ATOM 722 C CA . GLN A 1 88 ? -0.821 -13.477 -0.071 1.00 67.06 88 GLN A CA 1
ATOM 723 C C . GLN A 1 88 ? -0.536 -12.980 -1.493 1.00 67.06 88 GLN A C 1
ATOM 725 O O . GLN A 1 88 ? -0.420 -13.784 -2.415 1.00 67.06 88 GLN A O 1
ATOM 730 N N . THR A 1 89 ? -0.457 -11.664 -1.691 1.00 61.53 89 THR A N 1
ATOM 731 C CA . THR A 1 89 ? -0.317 -11.052 -3.022 1.00 61.53 89 THR A CA 1
ATOM 732 C C . THR A 1 89 ? 1.122 -10.655 -3.351 1.00 61.53 89 THR A C 1
ATOM 734 O O . THR A 1 89 ? 1.447 -10.485 -4.526 1.00 61.53 89 THR A O 1
ATOM 737 N N . TYR A 1 90 ? 1.999 -10.571 -2.347 1.00 63.41 90 TYR A N 1
ATOM 738 C CA . TYR A 1 90 ? 3.390 -10.152 -2.492 1.00 63.41 90 TYR A CA 1
ATOM 739 C C . TYR A 1 90 ? 4.323 -11.008 -1.640 1.00 63.41 90 TYR A C 1
ATOM 741 O O . TYR A 1 90 ? 3.994 -11.381 -0.517 1.00 63.41 90 TYR A O 1
ATOM 749 N N . LEU A 1 91 ? 5.520 -11.290 -2.167 1.00 59.88 91 LEU A N 1
ATOM 750 C CA . LEU A 1 91 ? 6.548 -12.015 -1.427 1.00 59.88 91 LEU A CA 1
ATOM 751 C C . LEU A 1 91 ? 6.925 -11.191 -0.190 1.00 59.88 91 LEU A C 1
ATOM 753 O O . LEU A 1 91 ? 7.514 -10.117 -0.300 1.00 59.88 91 LEU A O 1
ATOM 757 N N . LEU A 1 92 ? 6.536 -11.678 0.981 1.00 58.84 92 LEU A N 1
ATOM 758 C CA . LEU A 1 92 ? 6.787 -11.035 2.260 1.00 58.84 92 LEU A CA 1
ATOM 759 C C . LEU A 1 92 ? 8.283 -10.866 2.485 1.00 58.84 92 LEU A C 1
ATOM 761 O O . LEU A 1 92 ? 9.039 -11.833 2.577 1.00 58.84 92 LEU A O 1
ATOM 765 N N . LEU A 1 93 ? 8.715 -9.625 2.637 1.00 57.34 93 LEU A N 1
ATOM 766 C CA . LEU A 1 93 ? 10.044 -9.361 3.135 1.00 57.34 93 LEU A CA 1
ATOM 767 C C . LEU A 1 93 ? 10.048 -9.583 4.641 1.00 57.34 93 LEU A C 1
ATOM 769 O O . LEU A 1 93 ? 9.401 -8.840 5.370 1.00 57.34 93 LEU A O 1
ATOM 773 N N . ALA A 1 94 ? 10.812 -10.571 5.100 1.00 56.75 94 ALA A N 1
ATOM 774 C CA . ALA A 1 94 ? 10.996 -10.916 6.513 1.00 56.75 94 ALA A CA 1
ATOM 775 C C . ALA A 1 94 ? 11.306 -9.709 7.429 1.00 56.75 94 ALA A C 1
ATOM 777 O O . ALA A 1 94 ? 11.014 -9.733 8.619 1.00 56.75 94 ALA A O 1
ATOM 778 N N . THR A 1 95 ? 11.834 -8.623 6.860 1.00 55.94 95 THR A N 1
ATOM 779 C CA . THR A 1 95 ? 12.048 -7.332 7.530 1.00 55.94 95 THR A CA 1
ATOM 780 C C . THR A 1 95 ? 10.757 -6.712 8.076 1.00 55.94 95 THR A C 1
ATOM 782 O O . THR A 1 95 ? 10.778 -6.160 9.167 1.00 55.94 95 THR A O 1
ATOM 785 N N . ILE A 1 96 ? 9.627 -6.868 7.382 1.00 57.97 96 ILE A N 1
ATOM 786 C CA . ILE A 1 96 ? 8.330 -6.295 7.776 1.00 57.97 96 ILE A CA 1
ATOM 787 C C . ILE A 1 96 ? 7.704 -7.085 8.935 1.00 57.97 96 ILE A C 1
ATOM 789 O O . ILE A 1 96 ? 7.145 -6.487 9.849 1.00 57.97 96 ILE A O 1
ATOM 793 N N . CYS A 1 97 ? 7.835 -8.419 8.943 1.00 59.59 97 CYS A N 1
ATOM 794 C CA . CYS A 1 97 ? 7.400 -9.230 10.088 1.00 59.59 97 CYS A CA 1
ATOM 795 C C . CYS A 1 97 ? 8.167 -8.860 11.363 1.00 59.59 97 CYS A C 1
ATOM 797 O O . CYS A 1 97 ? 7.565 -8.795 12.428 1.00 59.59 97 CYS A O 1
ATOM 799 N N . ASN A 1 98 ? 9.468 -8.573 11.256 1.00 59.19 98 ASN A N 1
ATOM 800 C CA . ASN A 1 98 ? 10.288 -8.197 12.409 1.00 59.19 98 ASN A CA 1
ATOM 801 C C . ASN A 1 98 ? 9.970 -6.796 12.958 1.00 59.19 98 ASN A C 1
ATOM 803 O O . ASN A 1 98 ? 10.136 -6.572 14.154 1.00 59.19 98 ASN A O 1
ATOM 807 N N . GLU A 1 99 ? 9.510 -5.864 12.118 1.00 61.00 99 GLU A N 1
ATOM 808 C CA . GLU A 1 99 ? 9.037 -4.549 12.576 1.00 61.00 99 GLU A CA 1
ATOM 809 C C . GLU A 1 99 ? 7.647 -4.637 13.211 1.00 61.00 99 GLU A C 1
ATOM 811 O O . GLU A 1 99 ? 7.425 -4.062 14.270 1.00 61.00 99 GLU A O 1
ATOM 816 N N . LEU A 1 100 ? 6.730 -5.409 12.620 1.00 60.47 100 LEU A N 1
ATOM 817 C CA . LEU A 1 100 ? 5.385 -5.617 13.166 1.00 60.47 100 LEU A CA 1
ATOM 818 C C . LEU A 1 100 ? 5.379 -6.341 14.515 1.00 60.47 100 LEU A C 1
ATOM 820 O O . LEU A 1 100 ? 4.505 -6.074 15.327 1.00 60.47 100 LEU A O 1
ATOM 824 N N . ASN A 1 101 ? 6.327 -7.249 14.749 1.00 58.31 101 ASN A N 1
ATOM 825 C CA . ASN A 1 101 ? 6.437 -7.986 16.012 1.00 58.31 101 ASN A CA 1
ATOM 826 C C . ASN A 1 101 ? 7.152 -7.183 17.119 1.00 58.31 101 ASN A C 1
ATOM 828 O O . ASN A 1 101 ? 7.230 -7.643 18.253 1.00 58.31 101 ASN A O 1
ATOM 832 N N . ASN A 1 102 ? 7.710 -6.014 16.778 1.00 50.56 102 ASN A N 1
ATOM 833 C CA . ASN A 1 102 ? 8.351 -5.071 17.702 1.00 50.56 102 ASN A CA 1
ATOM 834 C C . ASN A 1 102 ? 7.451 -3.868 18.055 1.00 50.56 102 ASN A C 1
ATOM 836 O O . ASN A 1 102 ? 7.912 -2.947 18.733 1.00 50.56 102 ASN A O 1
ATOM 840 N N . VAL A 1 103 ? 6.199 -3.857 17.584 1.00 46.00 103 VAL A N 1
ATOM 841 C CA . VAL A 1 103 ? 5.152 -2.889 17.957 1.00 46.00 103 VAL A CA 1
ATOM 842 C C . VAL A 1 103 ? 4.168 -3.568 18.896 1.00 46.00 103 VAL A C 1
ATOM 844 O O . VAL A 1 103 ? 3.804 -2.926 19.905 1.00 46.00 103 VAL A O 1
#